Protein AF-A0A067PJT1-F1 (afdb_monomer)

Structure (mmCIF, N/CA/C/O backbone):
data_AF-A0A067PJT1-F1
#
_entry.id   AF-A0A067PJT1-F1
#
loop_
_atom_site.group_PDB
_atom_site.id
_atom_site.type_symbol
_atom_site.label_atom_id
_atom_site.label_alt_id
_atom_site.label_comp_id
_atom_site.label_asym_id
_atom_site.label_entity_id
_atom_site.label_seq_id
_atom_site.pdbx_PDB_ins_code
_atom_site.Cartn_x
_atom_site.Cartn_y
_atom_site.Cartn_z
_atom_site.occupancy
_atom_site.B_iso_or_equiv
_atom_site.auth_seq_id
_atom_site.auth_comp_id
_atom_site.auth_asym_id
_atom_site.auth_atom_id
_atom_site.pdbx_PDB_model_num
ATOM 1 N N . GLU A 1 1 ? 1.643 7.719 -17.030 1.00 54.50 1 GLU A N 1
ATOM 2 C CA . GLU A 1 1 ? 2.202 8.997 -16.554 1.00 54.50 1 GLU A CA 1
ATOM 3 C C . GLU A 1 1 ? 3.636 8.855 -16.030 1.00 54.50 1 GLU A C 1
ATOM 5 O O . GLU A 1 1 ? 4.535 9.007 -16.839 1.00 54.50 1 GLU A O 1
ATOM 10 N N . PHE A 1 2 ? 3.893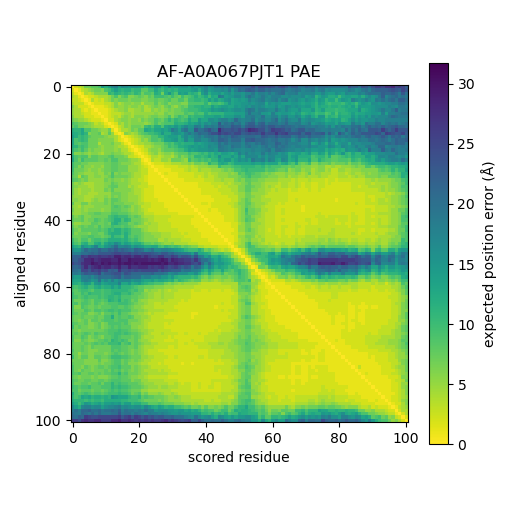 8.516 -14.756 1.00 56.59 2 PHE A N 1
ATOM 11 C CA . PHE A 1 2 ? 5.240 8.677 -14.161 1.00 56.59 2 PHE A CA 1
ATOM 12 C C . PHE A 1 2 ? 6.353 7.801 -14.771 1.00 56.59 2 PHE A C 1
ATOM 14 O O . PHE A 1 2 ? 7.427 8.305 -15.081 1.00 56.59 2 PHE A O 1
ATOM 21 N N . LEU A 1 3 ? 6.106 6.506 -14.982 1.00 64.56 3 LEU A N 1
ATOM 22 C CA . LEU A 1 3 ? 7.145 5.587 -15.466 1.00 64.56 3 LEU A CA 1
ATOM 23 C C . LEU A 1 3 ? 7.374 5.672 -16.986 1.00 64.56 3 LEU A C 1
ATOM 25 O O . LEU A 1 3 ? 8.501 5.535 -17.445 1.00 64.56 3 LEU A O 1
ATOM 29 N N . TRP A 1 4 ? 6.348 6.058 -17.751 1.00 67.31 4 TRP A N 1
ATOM 30 C CA . TRP A 1 4 ? 6.455 6.259 -19.203 1.00 67.31 4 TRP A CA 1
ATOM 31 C C . TRP A 1 4 ? 7.449 7.371 -19.572 1.00 67.31 4 TRP A C 1
ATOM 33 O O . TRP A 1 4 ? 8.124 7.305 -20.595 1.00 67.31 4 TRP A O 1
ATOM 43 N N . GLY A 1 5 ? 7.579 8.389 -18.712 1.00 71.69 5 GLY A N 1
ATOM 44 C CA . GLY A 1 5 ? 8.587 9.435 -18.875 1.00 71.69 5 GLY A CA 1
ATOM 45 C C . GLY A 1 5 ? 10.022 8.923 -18.709 1.00 71.69 5 GLY A C 1
ATOM 46 O O . GLY A 1 5 ? 10.922 9.437 -19.368 1.00 71.69 5 GLY A O 1
ATOM 47 N N . ILE A 1 6 ? 10.234 7.900 -17.873 1.00 74.19 6 ILE A N 1
ATOM 48 C CA . ILE A 1 6 ? 11.544 7.263 -17.683 1.00 74.19 6 ILE A CA 1
ATOM 49 C C . ILE A 1 6 ? 11.886 6.416 -18.908 1.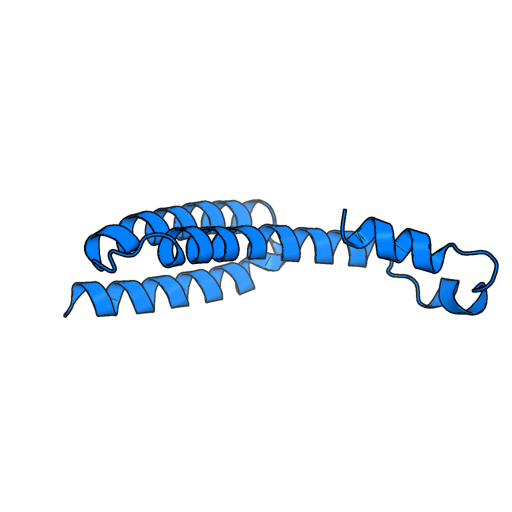00 74.19 6 ILE A C 1
ATOM 51 O O . ILE A 1 6 ? 12.991 6.542 -19.429 1.00 74.19 6 ILE A O 1
ATOM 55 N N . ASP A 1 7 ? 10.930 5.647 -19.428 1.00 74.25 7 ASP A N 1
ATOM 56 C CA . ASP A 1 7 ? 11.129 4.850 -20.645 1.00 74.25 7 ASP A CA 1
ATOM 57 C C . ASP A 1 7 ? 11.430 5.742 -21.856 1.00 74.25 7 ASP A C 1
ATOM 59 O O . ASP A 1 7 ? 12.365 5.485 -22.614 1.00 74.25 7 ASP A O 1
ATOM 63 N N . LEU A 1 8 ? 10.698 6.853 -21.996 1.00 77.00 8 LEU A N 1
ATOM 64 C CA . LEU A 1 8 ? 10.932 7.848 -23.044 1.00 77.00 8 LEU A CA 1
ATOM 65 C C . LEU A 1 8 ? 12.310 8.514 -22.914 1.00 77.00 8 LEU A C 1
ATOM 67 O O . LEU A 1 8 ? 12.974 8.775 -23.917 1.00 77.00 8 LEU A O 1
ATOM 71 N N . PHE A 1 9 ? 12.747 8.791 -21.683 1.00 78.56 9 PHE A N 1
ATOM 72 C CA . PHE A 1 9 ? 14.076 9.337 -21.409 1.00 78.56 9 PHE A CA 1
ATOM 73 C C . PHE A 1 9 ? 15.189 8.351 -21.797 1.00 78.56 9 PHE A C 1
ATOM 75 O O . PHE A 1 9 ? 16.199 8.757 -22.378 1.00 78.56 9 PHE A O 1
ATOM 82 N N . CYS A 1 10 ? 14.973 7.072 -21.498 1.00 73.19 10 CYS A N 1
ATOM 83 C CA . CYS A 1 10 ? 15.857 5.948 -21.785 1.00 73.19 10 CYS A CA 1
ATOM 84 C C . CYS A 1 10 ? 15.984 5.649 -23.287 1.00 73.19 10 CYS A C 1
ATOM 86 O O . CYS A 1 10 ? 17.080 5.419 -23.787 1.00 73.19 10 CYS A O 1
ATOM 88 N N . ALA A 1 11 ? 14.873 5.706 -24.025 1.00 74.81 11 ALA A N 1
ATOM 89 C CA . ALA A 1 11 ? 14.805 5.389 -25.452 1.00 74.81 11 ALA A CA 1
ATOM 90 C C . ALA A 1 11 ? 15.363 6.493 -26.375 1.00 74.81 11 ALA A C 1
ATOM 92 O O . ALA A 1 11 ? 15.272 6.392 -27.600 1.00 74.81 11 ALA A O 1
ATOM 93 N N . HIS A 1 12 ? 15.907 7.579 -25.816 1.00 78.56 12 HIS A N 1
ATOM 94 C CA . HIS A 1 12 ? 16.401 8.697 -26.608 1.00 78.56 12 HIS A CA 1
ATOM 95 C C . HIS A 1 12 ? 17.695 8.311 -27.362 1.00 78.56 12 HIS A C 1
ATOM 97 O O . HIS A 1 12 ? 18.663 7.892 -26.729 1.00 78.56 12 HIS A O 1
ATOM 103 N N . PRO A 1 13 ? 17.789 8.540 -28.688 1.00 71.50 13 PRO A N 1
ATOM 104 C CA . PRO A 1 13 ? 18.862 8.008 -29.548 1.00 71.50 13 PRO A CA 1
ATOM 105 C C . PRO A 1 13 ? 20.272 8.537 -29.238 1.00 71.50 13 PRO A C 1
ATOM 107 O O . PRO A 1 13 ? 21.259 8.014 -29.733 1.00 71.50 13 PRO A O 1
ATOM 110 N N . TRP A 1 14 ? 20.381 9.575 -28.408 1.00 74.94 14 TRP A N 1
ATOM 111 C CA . TRP A 1 14 ? 21.654 10.121 -27.918 1.00 74.94 14 TRP A CA 1
ATOM 112 C C . TRP A 1 14 ? 22.182 9.416 -26.653 1.00 74.94 14 TRP A C 1
ATOM 114 O O . TRP A 1 14 ? 23.165 9.871 -26.079 1.00 74.94 14 TRP A O 1
ATOM 124 N N . ARG A 1 15 ? 21.497 8.368 -26.175 1.00 71.38 15 ARG A N 1
ATOM 125 C CA . ARG A 1 15 ? 21.779 7.680 -24.905 1.00 71.38 15 ARG A CA 1
ATOM 126 C C . ARG A 1 15 ? 21.776 6.152 -25.053 1.00 71.38 15 ARG A C 1
ATOM 128 O O . ARG A 1 15 ? 21.229 5.458 -24.202 1.00 71.38 15 ARG A O 1
ATOM 135 N N . GLU A 1 16 ? 22.385 5.622 -26.116 1.00 65.56 16 GLU A N 1
ATOM 136 C CA . GLU A 1 16 ? 22.545 4.163 -26.298 1.00 65.56 16 GLU A CA 1
ATOM 137 C C . GLU A 1 16 ? 23.209 3.489 -25.083 1.00 65.56 16 GLU A C 1
ATOM 139 O O . GLU A 1 16 ? 22.825 2.393 -24.691 1.00 65.56 16 GLU A O 1
ATOM 144 N N . GLU A 1 17 ? 24.131 4.189 -24.422 1.00 71.88 17 GLU A N 1
ATOM 145 C CA . GLU A 1 17 ? 24.815 3.761 -23.194 1.00 71.88 17 GLU A CA 1
ATOM 146 C C . GLU A 1 17 ? 23.902 3.560 -21.973 1.00 71.88 17 GLU A C 1
ATOM 148 O O . GLU A 1 17 ? 24.288 2.883 -21.023 1.00 71.88 17 GLU A O 1
ATOM 153 N N . LEU A 1 18 ? 22.692 4.130 -21.970 1.00 70.62 18 LEU A N 1
ATOM 154 C CA . LEU A 1 18 ? 21.750 3.994 -20.855 1.00 70.62 18 LEU A CA 1
ATOM 155 C C . LEU A 1 18 ? 20.757 2.852 -21.044 1.00 70.62 18 LEU A C 1
ATOM 157 O O . LEU A 1 18 ? 20.072 2.507 -20.086 1.00 70.62 18 LEU A O 1
ATOM 161 N N . VAL A 1 19 ? 20.692 2.248 -22.234 1.00 70.19 19 VAL A N 1
ATOM 162 C CA . VAL A 1 19 ? 19.736 1.174 -22.546 1.00 70.19 19 VAL A CA 1
ATOM 163 C C . VAL A 1 19 ? 19.918 -0.021 -21.607 1.00 70.19 19 VAL A C 1
ATOM 165 O O . VAL A 1 19 ? 18.937 -0.581 -21.125 1.00 70.19 19 VAL A O 1
ATOM 168 N N . GLU A 1 20 ? 21.163 -0.360 -21.260 1.00 72.19 20 GLU A N 1
ATOM 169 C CA . GLU A 1 20 ? 21.482 -1.430 -20.300 1.00 72.19 20 GLU A CA 1
ATOM 170 C C . GLU A 1 20 ? 21.118 -1.079 -18.846 1.00 72.19 20 GLU A C 1
ATOM 172 O O . GLU A 1 20 ? 21.018 -1.958 -17.991 1.00 72.19 20 GLU A O 1
ATOM 177 N N . HIS A 1 21 ? 20.897 0.205 -18.559 1.00 74.81 21 HIS A N 1
ATOM 178 C CA . HIS A 1 21 ? 20.484 0.717 -17.253 1.00 74.81 21 HIS A CA 1
ATOM 179 C C . HIS A 1 21 ? 18.982 0.998 -17.169 1.00 74.81 21 HIS A C 1
ATOM 181 O O . HIS A 1 21 ? 18.500 1.443 -16.122 1.00 74.81 21 HIS A O 1
ATOM 187 N N . CYS A 1 22 ? 18.236 0.753 -18.248 1.00 76.06 22 CYS A N 1
ATOM 188 C CA . CYS A 1 22 ? 16.802 0.961 -18.244 1.00 76.06 22 CYS A CA 1
ATOM 189 C C . CYS A 1 22 ? 16.103 -0.069 -17.363 1.00 76.06 22 CYS A C 1
ATOM 191 O O . CYS A 1 22 ? 16.522 -1.217 -17.195 1.00 76.06 22 CYS A O 1
ATOM 193 N N . ILE A 1 23 ? 15.024 0.396 -16.748 1.00 79.12 23 ILE A N 1
ATOM 194 C CA . ILE A 1 23 ? 14.233 -0.389 -15.817 1.00 79.12 23 ILE A CA 1
ATOM 195 C C . ILE A 1 23 ? 13.589 -1.533 -16.602 1.00 79.12 23 ILE A C 1
ATOM 197 O O . ILE A 1 23 ? 12.925 -1.301 -17.606 1.00 79.12 23 ILE A O 1
ATOM 201 N N . SER A 1 24 ? 13.790 -2.772 -16.149 1.00 84.44 24 SER A N 1
ATOM 202 C CA . SER A 1 24 ? 13.144 -3.923 -16.785 1.00 84.44 24 SER A CA 1
ATOM 203 C C . SER A 1 24 ? 11.622 -3.844 -16.650 1.00 84.44 24 SER A C 1
ATOM 205 O O . SER A 1 24 ? 11.118 -3.328 -15.649 1.00 84.44 24 SER A O 1
ATOM 207 N N . ASP A 1 25 ? 10.887 -4.461 -17.575 1.00 82.62 25 ASP A N 1
ATOM 208 C CA . ASP A 1 25 ? 9.420 -4.554 -17.499 1.00 82.62 25 ASP A CA 1
ATOM 209 C C . ASP A 1 25 ? 8.938 -5.147 -16.164 1.00 82.62 25 ASP A C 1
ATOM 211 O O . ASP A 1 25 ? 7.924 -4.733 -15.604 1.00 82.62 25 ASP A O 1
ATOM 215 N N . THR A 1 26 ? 9.703 -6.091 -15.605 1.00 85.69 26 THR A N 1
ATOM 216 C CA . THR A 1 26 ? 9.406 -6.685 -14.292 1.00 85.69 26 THR A CA 1
ATOM 217 C C . THR A 1 26 ? 9.542 -5.652 -13.177 1.00 85.69 26 THR A C 1
ATOM 219 O O . THR A 1 26 ? 8.659 -5.521 -12.332 1.00 85.69 26 THR A O 1
ATOM 222 N N . THR A 1 27 ? 10.630 -4.880 -13.177 1.00 86.06 27 THR A N 1
ATOM 223 C CA . THR A 1 27 ? 10.841 -3.807 -12.198 1.00 86.06 27 THR A CA 1
ATOM 224 C C . THR A 1 27 ? 9.800 -2.699 -12.362 1.00 86.06 27 THR A C 1
ATOM 226 O O . THR A 1 27 ? 9.326 -2.160 -11.365 1.00 86.06 27 THR A O 1
ATOM 229 N N . HIS A 1 28 ? 9.391 -2.399 -13.595 1.00 86.56 28 HIS A N 1
ATOM 230 C CA . HIS A 1 28 ? 8.313 -1.463 -13.877 1.00 86.56 28 HIS A CA 1
ATOM 231 C C . HIS A 1 28 ? 6.991 -1.934 -13.255 1.00 86.56 28 HIS A C 1
ATOM 233 O O . HIS A 1 28 ? 6.354 -1.160 -12.542 1.00 86.56 28 HIS A O 1
ATOM 239 N N . GLY A 1 29 ? 6.621 -3.206 -13.438 1.00 88.56 29 GLY A N 1
ATOM 240 C CA . GLY A 1 29 ? 5.441 -3.803 -12.801 1.00 88.56 29 GLY A CA 1
ATOM 241 C C . GLY A 1 29 ? 5.475 -3.684 -11.275 1.00 88.56 29 GLY A C 1
ATOM 242 O O . GLY A 1 29 ? 4.549 -3.142 -10.676 1.00 88.56 29 GLY A O 1
ATOM 243 N N . VAL A 1 30 ? 6.597 -4.052 -10.649 1.00 91.00 30 VAL A N 1
ATOM 244 C CA . VAL A 1 30 ? 6.767 -3.930 -9.189 1.00 91.00 30 VAL A CA 1
ATOM 245 C C . V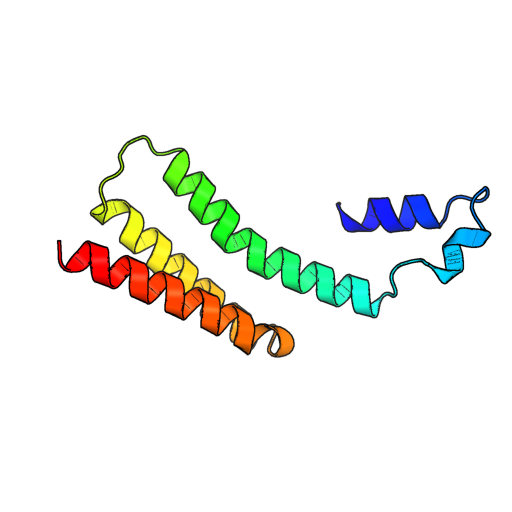AL A 1 30 ? 6.627 -2.477 -8.717 1.00 91.00 30 VAL A C 1
ATOM 247 O O . VAL A 1 30 ? 5.978 -2.208 -7.707 1.00 91.00 30 VAL A O 1
ATOM 250 N N . LEU A 1 31 ? 7.207 -1.513 -9.438 1.00 91.00 31 LEU A N 1
ATOM 251 C CA . LEU A 1 31 ? 7.084 -0.093 -9.095 1.00 91.00 31 LEU A CA 1
ATOM 252 C C . LEU A 1 31 ? 5.649 0.419 -9.257 1.00 91.00 31 LEU A C 1
ATOM 254 O O . LEU A 1 31 ? 5.207 1.243 -8.454 1.00 91.00 31 LEU A O 1
ATOM 258 N N . GLN A 1 32 ? 4.912 -0.066 -10.257 1.00 90.44 32 GLN A N 1
ATOM 259 C CA . GLN A 1 32 ? 3.493 0.248 -10.415 1.00 90.44 32 GLN A CA 1
ATOM 260 C C . GLN A 1 32 ? 2.674 -0.282 -9.242 1.00 90.44 32 GLN A C 1
ATOM 262 O O . GLN A 1 32 ? 1.863 0.468 -8.698 1.00 90.44 32 GLN A O 1
ATOM 267 N N . ASP A 1 33 ? 2.917 -1.519 -8.821 1.00 92.00 33 ASP A N 1
ATOM 268 C CA . ASP A 1 33 ? 2.232 -2.141 -7.690 1.00 92.00 33 ASP A CA 1
ATOM 269 C C . ASP A 1 33 ? 2.504 -1.381 -6.386 1.00 92.00 33 ASP A C 1
ATOM 271 O O . ASP A 1 33 ? 1.574 -1.004 -5.668 1.00 92.00 33 ASP A O 1
ATOM 275 N N . ILE A 1 34 ? 3.773 -1.046 -6.121 1.00 93.12 34 ILE A N 1
ATOM 276 C CA . ILE A 1 34 ? 4.167 -0.216 -4.973 1.00 93.12 34 ILE A CA 1
ATOM 277 C C . ILE A 1 34 ? 3.466 1.146 -5.033 1.00 93.12 34 ILE A C 1
ATOM 279 O O . ILE A 1 34 ? 2.904 1.605 -4.037 1.00 93.12 34 ILE A O 1
ATOM 283 N N . HIS A 1 35 ? 3.464 1.795 -6.198 1.00 92.75 35 HIS A N 1
ATOM 284 C CA . HIS A 1 35 ? 2.827 3.096 -6.366 1.00 92.75 35 HIS A CA 1
ATOM 285 C C . HIS A 1 35 ? 1.312 3.030 -6.125 1.00 92.75 35 HIS A C 1
ATOM 287 O O . HIS A 1 35 ? 0.764 3.904 -5.454 1.00 92.75 35 HIS A O 1
ATOM 293 N N . GLN A 1 36 ? 0.622 1.995 -6.613 1.00 90.62 36 GLN A N 1
ATOM 294 C CA . GLN A 1 36 ? -0.806 1.796 -6.348 1.00 90.62 36 GLN A CA 1
ATOM 295 C C . GLN A 1 36 ? -1.083 1.640 -4.852 1.00 90.62 36 GLN A C 1
ATOM 297 O O . GLN A 1 36 ? -1.971 2.310 -4.322 1.00 90.62 36 GLN A O 1
ATOM 302 N N . VAL A 1 37 ? -0.289 0.818 -4.160 1.00 93.50 37 VAL A N 1
ATOM 303 C CA . VAL A 1 37 ? -0.412 0.604 -2.712 1.00 93.50 37 VAL A CA 1
ATOM 304 C C . VAL A 1 37 ? -0.216 1.903 -1.929 1.00 93.50 37 VAL A C 1
ATOM 306 O O . VAL A 1 37 ? -0.995 2.181 -1.013 1.00 93.50 37 VAL A O 1
ATOM 309 N N . LEU A 1 38 ? 0.790 2.705 -2.295 1.00 93.69 38 LEU A N 1
ATOM 310 C CA . LEU A 1 38 ? 1.133 3.964 -1.622 1.00 93.69 38 LEU A CA 1
ATOM 311 C C . LEU A 1 38 ? 0.215 5.134 -1.991 1.00 93.69 38 LEU A C 1
ATOM 313 O O . LEU A 1 38 ? 0.099 6.087 -1.221 1.00 93.69 38 LEU A O 1
ATOM 317 N N . LYS A 1 39 ? -0.485 5.075 -3.124 1.00 92.94 39 LYS A N 1
ATOM 318 C CA . LYS A 1 39 ? -1.427 6.127 -3.517 1.00 92.94 39 LYS A CA 1
ATOM 319 C C . LYS A 1 39 ? -2.610 6.233 -2.553 1.00 92.94 39 LYS A C 1
ATOM 321 O O . LYS A 1 39 ? -3.041 7.335 -2.235 1.00 92.94 39 LYS A O 1
ATOM 326 N N . VAL A 1 40 ? -3.108 5.101 -2.057 1.00 89.94 40 VAL A N 1
ATOM 327 C CA . VAL A 1 40 ? -4.262 5.055 -1.143 1.00 89.94 40 VAL A CA 1
ATOM 328 C C . VAL A 1 40 ? -4.014 5.812 0.174 1.00 89.94 40 VAL A C 1
ATOM 330 O O . VAL A 1 40 ? -4.793 6.718 0.469 1.00 89.94 40 VAL A O 1
ATOM 333 N N . PRO A 1 41 ? -2.953 5.533 0.965 1.00 89.88 41 PRO A N 1
ATOM 334 C CA . PRO A 1 41 ? -2.687 6.289 2.190 1.00 89.88 41 PRO A CA 1
ATOM 335 C C . PRO A 1 41 ? -2.367 7.758 1.899 1.00 89.88 41 PRO A C 1
ATOM 337 O O . PRO A 1 41 ? -2.716 8.614 2.705 1.00 89.88 41 PRO A O 1
ATOM 340 N N . HIS A 1 42 ? -1.744 8.063 0.756 1.00 89.38 42 HIS A N 1
ATOM 341 C CA . HIS A 1 42 ? -1.441 9.435 0.367 1.00 89.38 42 HIS A CA 1
ATOM 342 C C . HIS A 1 42 ? -2.722 10.252 0.168 1.00 89.38 42 HIS A C 1
ATOM 344 O O . HIS A 1 42 ? -2.886 11.290 0.802 1.00 89.38 42 HIS A O 1
ATOM 350 N N . THR A 1 43 ? -3.682 9.743 -0.609 1.00 87.94 43 THR A N 1
ATOM 351 C CA . THR A 1 43 ? -4.984 10.401 -0.794 1.00 87.94 43 THR A CA 1
ATOM 352 C C . THR A 1 43 ? -5.760 10.518 0.521 1.00 87.94 43 THR A C 1
ATOM 354 O O . THR A 1 43 ? -6.377 11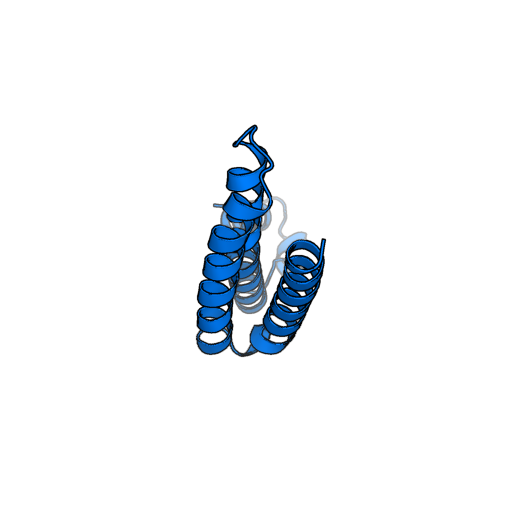.549 0.784 1.00 87.94 43 THR A O 1
ATOM 357 N N . THR A 1 44 ? -5.697 9.500 1.387 1.00 87.25 44 THR A N 1
ATOM 358 C CA . THR A 1 44 ? -6.266 9.573 2.743 1.00 87.25 44 THR A CA 1
ATOM 359 C C . THR A 1 44 ? -5.640 10.706 3.558 1.00 87.25 44 THR A C 1
ATOM 361 O O . THR A 1 44 ? -6.357 11.475 4.195 1.00 87.25 44 THR A O 1
ATOM 364 N N . GLN A 1 45 ? -4.314 10.850 3.521 1.00 85.12 45 GLN A N 1
ATOM 365 C CA . GLN A 1 45 ? -3.612 11.918 4.224 1.00 85.12 45 GLN A CA 1
ATOM 366 C C . GLN A 1 45 ? -3.992 13.301 3.681 1.00 85.12 45 GLN A C 1
ATOM 368 O O . GLN A 1 45 ? -4.211 14.216 4.473 1.00 85.12 45 GLN A O 1
ATOM 373 N N . GLU A 1 46 ? -4.098 13.465 2.362 1.00 86.50 46 GLU A N 1
ATOM 374 C CA . GLU A 1 46 ? -4.526 14.725 1.741 1.00 86.50 46 GLU A CA 1
ATOM 375 C C . GLU A 1 46 ? -5.950 15.108 2.157 1.00 86.50 46 GLU A C 1
ATOM 377 O O . GLU A 1 46 ? -6.189 16.246 2.562 1.00 86.50 46 GLU A O 1
ATOM 382 N N . LEU A 1 47 ? -6.879 14.145 2.141 1.00 84.69 47 LEU A N 1
ATOM 383 C CA . LEU A 1 47 ? -8.265 14.349 2.566 1.00 84.69 47 LEU A CA 1
ATOM 384 C C . LEU A 1 47 ? -8.352 14.833 4.020 1.00 84.69 47 LEU A C 1
ATOM 386 O O . LEU A 1 47 ? -9.102 15.758 4.332 1.00 84.69 47 LEU A O 1
ATOM 390 N N . LEU A 1 48 ? -7.573 14.215 4.910 1.00 81.88 48 LEU A N 1
ATOM 391 C CA . LEU A 1 48 ? -7.548 14.568 6.329 1.00 81.88 48 LEU A CA 1
ATOM 392 C C . LEU A 1 48 ? -6.834 15.897 6.589 1.00 81.88 48 LEU A C 1
ATOM 394 O O . LEU A 1 48 ? -7.226 16.629 7.491 1.00 81.88 48 LEU A O 1
ATOM 398 N N . SER A 1 49 ? -5.818 16.225 5.792 1.00 79.44 49 SER A N 1
ATOM 399 C CA . SER A 1 49 ? -5.050 17.468 5.932 1.00 79.44 49 SER A CA 1
ATOM 400 C C . SER A 1 49 ? -5.803 18.684 5.381 1.00 79.44 49 SER A C 1
ATOM 402 O O . SER A 1 49 ? -5.638 19.789 5.891 1.00 79.44 49 SER A O 1
ATOM 404 N N . GLY A 1 50 ? -6.638 18.495 4.352 1.00 71.06 50 GLY A N 1
ATOM 405 C CA . GLY A 1 50 ? -7.473 19.550 3.767 1.00 71.06 50 GLY A CA 1
ATOM 406 C C . GLY A 1 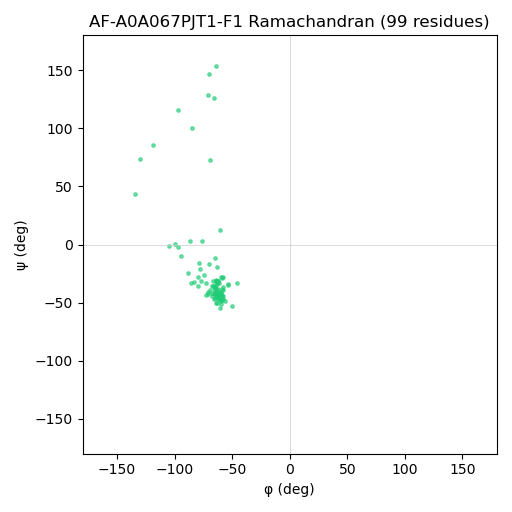50 ? -8.687 19.930 4.622 1.00 71.06 50 GLY A C 1
ATOM 407 O O . GLY A 1 50 ? -9.160 21.066 4.563 1.00 71.06 50 GLY A O 1
ATOM 408 N N . ASN A 1 51 ? -9.176 19.009 5.456 1.00 60.44 51 ASN A N 1
ATOM 409 C CA . ASN A 1 51 ? -10.268 19.276 6.383 1.00 60.44 51 ASN A CA 1
ATOM 410 C C . ASN A 1 51 ? -9.716 19.900 7.671 1.00 60.44 51 ASN A C 1
ATOM 412 O O . ASN A 1 51 ? -9.255 19.211 8.573 1.00 60.44 51 ASN A O 1
ATOM 416 N N . HIS A 1 52 ? -9.829 21.223 7.788 1.00 53.50 52 HIS A N 1
ATOM 417 C CA . HIS A 1 52 ? -9.374 22.058 8.913 1.00 53.50 52 HIS A CA 1
ATOM 418 C C . HIS A 1 52 ? -10.018 21.743 10.293 1.00 53.50 52 HIS A C 1
ATOM 420 O O . HIS A 1 52 ? -9.894 22.530 11.233 1.00 53.50 52 HIS A O 1
ATOM 426 N N . SER A 1 53 ? -10.727 20.617 10.428 1.00 50.50 53 SER A N 1
ATOM 427 C CA . SER A 1 53 ? -11.366 20.139 11.652 1.00 50.50 53 SER A CA 1
ATOM 428 C C . SER A 1 53 ? -10.772 18.784 12.035 1.00 50.50 53 SER A C 1
ATOM 430 O O . SER A 1 53 ? -11.279 17.719 11.696 1.00 50.50 53 SER A O 1
ATOM 432 N N . SER A 1 54 ? -9.655 18.835 12.756 1.00 47.72 54 SER A N 1
ATOM 433 C CA . SER A 1 54 ? -9.039 17.695 13.427 1.00 47.72 54 SER A CA 1
ATOM 434 C C . SER A 1 54 ? -9.917 17.247 14.597 1.00 47.72 54 SER A C 1
ATOM 436 O O . SER A 1 54 ? -9.600 17.489 15.760 1.00 47.72 54 SER A O 1
ATOM 438 N N . THR A 1 55 ? -11.053 16.624 14.314 1.00 59.16 55 THR A N 1
ATOM 439 C CA . THR A 1 55 ? -11.722 15.826 15.338 1.00 59.16 55 THR A CA 1
ATOM 440 C C . THR A 1 55 ? -11.286 14.396 15.086 1.00 59.16 55 THR A C 1
ATOM 442 O O . THR A 1 55 ? -11.595 13.853 14.028 1.00 59.16 55 THR A O 1
ATOM 445 N N . ALA A 1 56 ? -10.559 13.779 16.021 1.00 62.22 56 ALA A N 1
ATOM 446 C CA . ALA A 1 56 ? -10.144 12.374 15.931 1.00 62.22 56 ALA A CA 1
ATOM 447 C C . ALA A 1 56 ? -11.311 11.454 15.499 1.00 62.22 56 ALA A C 1
ATOM 449 O O . ALA A 1 56 ? -11.137 10.535 14.702 1.00 62.22 56 ALA A O 1
ATOM 450 N N . SER A 1 57 ? -12.540 11.795 15.902 1.00 64.12 57 SER A N 1
ATOM 451 C CA . SER A 1 57 ? -13.786 11.135 15.496 1.00 64.12 57 SER A CA 1
ATOM 452 C C . SER A 1 57 ? -14.073 11.130 13.984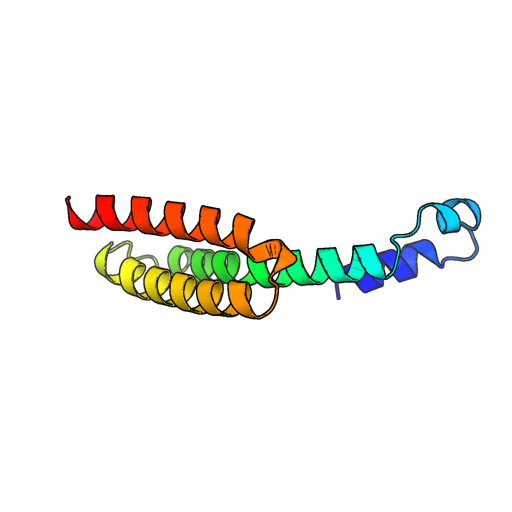 1.00 64.12 57 SER A C 1
ATOM 454 O O . SER A 1 57 ? -14.728 10.209 13.509 1.00 64.12 57 SER A O 1
ATOM 456 N N . GLN A 1 58 ? -13.605 12.122 13.219 1.00 70.44 58 GLN A N 1
ATOM 457 C CA . GLN A 1 58 ? -13.761 12.188 11.757 1.00 70.44 58 GLN A CA 1
ATOM 458 C C . GLN A 1 58 ? -12.630 11.474 11.005 1.00 70.44 58 GLN A C 1
ATOM 460 O O . GLN A 1 58 ? -12.845 11.019 9.885 1.00 70.44 58 GLN A O 1
ATOM 465 N N . ALA A 1 59 ? -11.449 11.334 11.615 1.00 77.31 59 ALA A N 1
ATOM 466 C CA . ALA A 1 59 ? -10.310 10.655 10.999 1.00 77.31 59 ALA A CA 1
ATOM 467 C C . ALA A 1 59 ? -10.419 9.123 11.080 1.00 77.31 59 ALA A C 1
ATOM 469 O O . ALA A 1 59 ? -10.060 8.423 10.133 1.00 77.31 59 ALA A O 1
ATOM 470 N N . LEU A 1 60 ? -10.976 8.601 12.180 1.00 82.81 60 LEU A N 1
ATOM 471 C CA . LEU A 1 60 ? -11.196 7.166 12.392 1.00 82.81 60 LEU A CA 1
ATOM 472 C C . LEU A 1 60 ? -11.905 6.451 11.223 1.00 82.81 60 LEU A C 1
ATOM 474 O O . LEU A 1 60 ? -11.342 5.472 10.737 1.00 82.81 60 LEU A O 1
ATOM 478 N N . PRO A 1 61 ? -13.070 6.908 10.718 1.00 86.50 61 PRO A N 1
ATOM 479 C CA . PRO A 1 61 ? -13.746 6.221 9.615 1.00 86.50 61 PRO A CA 1
ATOM 480 C C . PRO A 1 61 ? -12.931 6.228 8.313 1.00 86.50 61 PRO A C 1
ATOM 482 O O . PRO A 1 61 ? -13.002 5.276 7.536 1.00 86.50 61 PRO A O 1
ATOM 485 N N . VAL A 1 62 ? -12.119 7.262 8.073 1.00 87.94 62 VAL A N 1
ATOM 486 C CA . VAL A 1 62 ? -11.250 7.329 6.887 1.00 87.94 62 VAL A CA 1
ATOM 487 C C . VAL A 1 62 ? -10.108 6.314 7.001 1.00 87.94 62 VAL A C 1
ATOM 489 O O . VAL A 1 62 ? -9.801 5.611 6.036 1.00 87.94 62 VAL A O 1
ATOM 492 N N . TYR A 1 63 ? -9.511 6.170 8.188 1.00 89.25 63 TYR A N 1
ATOM 493 C CA . TYR A 1 63 ? -8.492 5.145 8.431 1.00 89.25 63 TYR A CA 1
ATOM 494 C C . TYR A 1 63 ? -9.061 3.718 8.384 1.00 89.25 63 TYR A C 1
ATOM 496 O O . TYR A 1 63 ? -8.406 2.827 7.846 1.00 89.25 63 TYR A O 1
ATOM 504 N N . GLU A 1 64 ? -10.292 3.491 8.851 1.00 90.62 64 GLU A N 1
ATOM 505 C CA . GLU A 1 64 ? -10.977 2.196 8.699 1.00 90.62 64 GLU A CA 1
ATOM 506 C C . GLU A 1 64 ? -11.153 1.825 7.217 1.00 90.62 64 GLU A C 1
ATOM 508 O O . GLU A 1 64 ? -10.848 0.700 6.814 1.00 90.62 64 GLU A O 1
ATOM 513 N N . GLN A 1 65 ? -11.570 2.778 6.376 1.00 91.69 65 GLN A N 1
ATOM 514 C CA . GLN A 1 65 ? -11.691 2.565 4.929 1.00 91.69 65 GLN A CA 1
ATOM 515 C C . GLN A 1 65 ? -10.338 2.306 4.249 1.00 91.69 65 GLN A C 1
ATOM 517 O O . GLN A 1 65 ? -10.243 1.446 3.364 1.00 91.69 65 GLN A O 1
ATOM 522 N N . LEU A 1 66 ? -9.279 2.997 4.683 1.00 93.25 66 LEU A N 1
ATOM 523 C CA . LEU A 1 66 ? -7.912 2.740 4.225 1.00 93.25 66 LEU A CA 1
ATOM 524 C C . LEU A 1 66 ? -7.493 1.296 4.535 1.00 93.25 66 LEU A C 1
ATOM 526 O O . LEU A 1 66 ? -7.021 0.593 3.641 1.00 93.25 66 LEU A O 1
ATOM 530 N N . ILE A 1 67 ? -7.726 0.826 5.765 1.00 95.00 67 ILE A N 1
ATOM 531 C CA . ILE A 1 67 ? -7.407 -0.549 6.173 1.00 95.00 67 ILE A CA 1
ATOM 532 C C . ILE A 1 67 ? -8.167 -1.561 5.309 1.00 95.00 67 ILE A C 1
ATOM 534 O O . ILE A 1 67 ? -7.560 -2.515 4.822 1.00 95.00 67 ILE A O 1
ATOM 538 N N . VAL A 1 68 ? -9.466 -1.357 5.060 1.00 95.56 68 VAL A N 1
ATOM 539 C CA . VAL A 1 68 ? -10.263 -2.249 4.196 1.00 95.56 68 VAL A CA 1
ATOM 540 C C . VAL A 1 68 ? -9.675 -2.332 2.785 1.00 95.56 68 VAL A C 1
ATOM 542 O O . VAL A 1 68 ? -9.507 -3.432 2.254 1.00 95.56 68 VAL A O 1
ATOM 545 N N . THR A 1 69 ? -9.310 -1.191 2.200 1.00 95.00 69 THR A N 1
ATOM 546 C CA . THR A 1 69 ? -8.709 -1.125 0.858 1.00 95.00 69 THR A CA 1
ATOM 547 C C . THR A 1 69 ? -7.366 -1.855 0.822 1.00 95.00 69 THR A C 1
ATOM 549 O O . THR A 1 69 ? -7.108 -2.679 -0.053 1.00 95.00 69 THR A O 1
ATOM 552 N N . TRP A 1 70 ? -6.526 -1.646 1.832 1.00 96.00 70 TRP A N 1
ATOM 553 C CA . TRP A 1 70 ? -5.248 -2.337 1.959 1.00 96.00 70 TRP A CA 1
ATOM 554 C C . TRP A 1 70 ? -5.391 -3.846 2.176 1.00 96.00 70 TRP A C 1
ATOM 556 O O . TRP A 1 70 ? -4.643 -4.617 1.578 1.00 96.00 70 TRP A O 1
ATOM 566 N N . ARG A 1 71 ? -6.398 -4.315 2.924 1.00 96.44 71 ARG A N 1
ATOM 567 C CA . ARG A 1 71 ? -6.708 -5.754 3.024 1.00 96.44 71 ARG A CA 1
ATOM 568 C C . ARG A 1 71 ? -7.106 -6.364 1.678 1.00 96.44 71 ARG A C 1
ATOM 570 O O . ARG A 1 71 ? -6.831 -7.541 1.448 1.00 96.44 71 ARG A O 1
ATOM 577 N N . GLN A 1 72 ? -7.743 -5.602 0.788 1.00 95.75 72 GLN A N 1
ATOM 578 C CA . GLN A 1 72 ? -8.012 -6.055 -0.580 1.00 95.75 7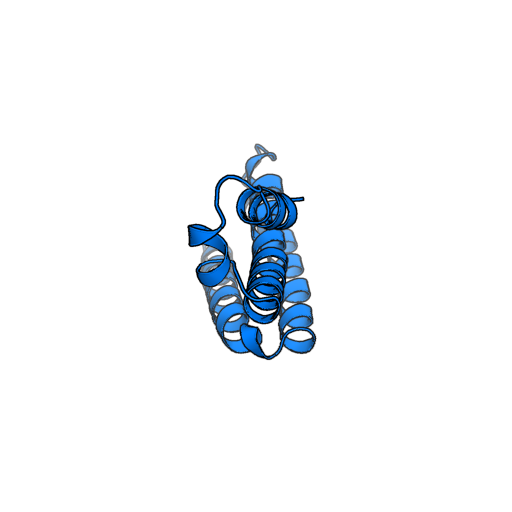2 GLN A CA 1
ATOM 579 C C . GLN A 1 72 ? -6.719 -6.119 -1.399 1.00 95.75 72 GLN A C 1
ATOM 581 O O . GLN A 1 72 ? -6.481 -7.117 -2.073 1.00 95.75 72 GLN A O 1
ATOM 586 N N . PHE A 1 73 ? -5.839 -5.124 -1.272 1.00 94.88 73 PHE A N 1
ATOM 587 C CA . PHE A 1 73 ? -4.541 -5.126 -1.953 1.00 94.88 73 PHE A CA 1
ATOM 588 C C . PHE A 1 73 ? -3.627 -6.267 -1.507 1.00 94.88 73 PHE A C 1
ATOM 590 O O . PHE A 1 73 ? -2.964 -6.850 -2.353 1.00 94.88 73 PHE A O 1
ATOM 597 N N . GLN A 1 74 ? -3.670 -6.693 -0.239 1.00 95.75 74 GLN A N 1
ATOM 598 C CA . GLN A 1 74 ? -2.958 -7.906 0.198 1.00 95.75 74 GLN A CA 1
ATOM 599 C C . GLN A 1 74 ? -3.379 -9.169 -0.571 1.00 95.75 74 GLN A C 1
ATOM 601 O O . GLN A 1 74 ? -2.594 -10.106 -0.673 1.00 95.75 74 GLN A O 1
ATOM 606 N N . LYS A 1 75 ? -4.619 -9.222 -1.076 1.00 94.75 75 LYS A N 1
ATOM 607 C CA . LYS A 1 75 ? -5.127 -10.351 -1.871 1.00 94.75 75 LYS A CA 1
ATOM 608 C C . LYS A 1 75 ? -4.783 -10.220 -3.352 1.00 94.75 75 LYS A C 1
ATOM 610 O O . LYS A 1 75 ? -4.621 -11.235 -4.015 1.00 94.75 75 LYS A O 1
ATOM 615 N N . LEU A 1 76 ? -4.734 -8.988 -3.858 1.00 94.00 76 LEU A N 1
ATOM 616 C CA . LEU A 1 76 ? -4.463 -8.696 -5.266 1.00 94.00 76 LEU A CA 1
ATOM 617 C C . LEU A 1 76 ? -2.963 -8.692 -5.585 1.00 94.00 76 LEU A C 1
ATOM 619 O O . LEU A 1 76 ? -2.594 -9.063 -6.691 1.00 94.00 76 LEU A O 1
ATOM 623 N N . ILE A 1 77 ? -2.130 -8.296 -4.620 1.00 93.75 77 ILE A N 1
ATOM 624 C CA . ILE A 1 77 ? -0.678 -8.143 -4.757 1.00 93.75 77 ILE A CA 1
ATOM 625 C C . ILE A 1 77 ? -0.004 -8.891 -3.591 1.00 93.75 77 ILE A C 1
ATOM 627 O O . ILE A 1 77 ? 0.431 -8.273 -2.606 1.00 93.75 77 ILE A O 1
ATOM 631 N N . PRO A 1 78 ? 0.010 -10.237 -3.623 1.00 93.94 78 PRO A N 1
ATOM 632 C CA . PRO A 1 78 ? 0.533 -11.056 -2.530 1.00 93.94 78 PRO A CA 1
ATOM 633 C C . PRO A 1 78 ? 2.013 -10.777 -2.222 1.00 93.94 78 PRO A C 1
ATOM 635 O O . PRO A 1 78 ? 2.428 -10.894 -1.069 1.00 93.94 78 PRO A O 1
ATOM 638 N N . GLU A 1 79 ? 2.793 -10.336 -3.209 1.00 94.00 79 GLU A N 1
ATOM 639 C CA . GLU A 1 79 ? 4.205 -9.955 -3.081 1.00 94.00 79 GLU A CA 1
ATOM 640 C C . GLU A 1 79 ? 4.391 -8.783 -2.109 1.00 94.00 79 GLU A C 1
ATOM 642 O O . GLU A 1 79 ? 5.381 -8.715 -1.379 1.00 94.00 79 GLU A O 1
ATOM 647 N N . LEU A 1 80 ? 3.411 -7.875 -2.054 1.00 94.94 80 LEU A N 1
ATOM 648 C CA . LEU A 1 80 ? 3.414 -6.723 -1.155 1.00 94.94 80 LEU A CA 1
ATOM 649 C C . LEU A 1 80 ? 2.616 -6.967 0.131 1.00 94.94 80 LEU A C 1
ATOM 651 O O . LEU A 1 80 ? 2.602 -6.107 1.015 1.00 94.94 80 LEU A O 1
ATOM 655 N N . ALA A 1 81 ? 1.985 -8.136 0.289 1.00 95.62 81 ALA A N 1
ATOM 656 C CA . ALA A 1 81 ? 1.072 -8.398 1.396 1.00 95.62 81 ALA A CA 1
ATOM 657 C C . ALA A 1 81 ? 1.732 -8.229 2.769 1.00 95.62 81 ALA A C 1
ATOM 659 O O . ALA A 1 81 ? 1.113 -7.667 3.675 1.00 95.62 81 ALA A O 1
ATOM 660 N N . HIS A 1 82 ? 2.987 -8.663 2.924 1.00 95.94 82 HIS A N 1
ATOM 661 C CA . HIS A 1 82 ? 3.734 -8.480 4.169 1.00 95.94 82 HIS A CA 1
ATOM 662 C C . HIS A 1 82 ? 3.881 -6.993 4.525 1.00 95.94 82 HIS A C 1
ATOM 664 O O . HIS A 1 82 ? 3.508 -6.580 5.623 1.00 95.94 82 HIS A O 1
ATOM 670 N N . TYR A 1 83 ? 4.345 -6.178 3.576 1.00 95.00 83 TYR A N 1
ATOM 671 C CA . TYR A 1 83 ? 4.573 -4.744 3.771 1.00 95.00 83 TYR A CA 1
ATOM 672 C C . TYR A 1 83 ? 3.275 -3.977 4.027 1.00 95.00 83 TYR A C 1
ATOM 674 O O . TYR A 1 83 ? 3.209 -3.153 4.939 1.00 95.00 83 TYR A O 1
ATOM 682 N N . ILE A 1 84 ? 2.212 -4.299 3.285 1.00 96.06 84 ILE A N 1
ATOM 683 C CA . ILE A 1 84 ? 0.877 -3.747 3.532 1.00 96.06 84 ILE A CA 1
ATOM 684 C C . ILE A 1 84 ? 0.409 -4.105 4.951 1.00 96.06 84 ILE A C 1
ATOM 686 O O . ILE A 1 84 ? -0.140 -3.263 5.656 1.00 96.06 84 ILE A O 1
ATOM 690 N N . GLY A 1 85 ? 0.668 -5.336 5.404 1.00 96.44 85 GLY A N 1
ATOM 691 C CA . GLY A 1 85 ? 0.326 -5.787 6.753 1.00 96.44 85 GLY A CA 1
ATOM 692 C C . GLY A 1 85 ? 1.020 -4.977 7.848 1.00 96.44 85 GLY A C 1
ATOM 693 O O . GLY A 1 85 ? 0.376 -4.608 8.828 1.00 96.44 85 GLY A O 1
ATOM 694 N N . VAL A 1 86 ? 2.299 -4.642 7.655 1.00 96.06 86 VAL A N 1
ATOM 695 C CA . VAL A 1 86 ? 3.046 -3.748 8.556 1.00 96.06 86 VAL A CA 1
ATOM 696 C C . VAL A 1 86 ? 2.399 -2.360 8.609 1.00 96.06 86 VAL A C 1
ATOM 698 O O . VAL A 1 86 ? 2.216 -1.809 9.695 1.00 96.06 86 VAL A O 1
ATOM 701 N N . GLY A 1 87 ? 1.998 -1.814 7.458 1.00 93.88 87 GLY A N 1
ATOM 702 C CA . GLY A 1 87 ? 1.290 -0.534 7.385 1.00 93.88 87 GLY A CA 1
ATOM 703 C C . GLY A 1 87 ? -0.048 -0.550 8.131 1.00 93.88 87 GLY A C 1
ATOM 704 O O . GLY A 1 87 ? -0.324 0.355 8.919 1.00 93.88 87 GLY A O 1
ATOM 705 N N . ILE A 1 88 ? -0.858 -1.594 7.933 1.00 95.31 88 ILE A N 1
ATOM 706 C CA . ILE A 1 88 ? -2.140 -1.770 8.633 1.00 95.31 88 ILE A CA 1
ATOM 707 C C . ILE A 1 88 ? -1.928 -1.828 10.146 1.00 95.31 88 ILE A C 1
ATOM 709 O O . ILE A 1 88 ? -2.592 -1.093 10.872 1.00 95.31 88 ILE A O 1
ATOM 713 N N . ALA A 1 89 ? -0.977 -2.638 10.620 1.00 95.38 89 ALA A N 1
ATOM 714 C CA . ALA A 1 89 ? -0.690 -2.754 12.048 1.00 95.38 89 ALA A CA 1
ATOM 715 C C . ALA A 1 89 ? -0.321 -1.394 12.664 1.00 95.38 89 ALA A C 1
ATOM 717 O O . ALA A 1 89 ? -0.717 -1.084 13.788 1.00 95.38 89 ALA A O 1
ATOM 718 N N . LYS A 1 90 ? 0.393 -0.546 11.910 1.00 91.56 90 LYS A N 1
ATOM 719 C CA . LYS A 1 90 ? 0.744 0.797 12.375 1.00 91.56 90 LYS A CA 1
ATOM 720 C C . LYS A 1 90 ? -0.463 1.732 12.469 1.00 91.56 90 LYS A C 1
ATOM 722 O O . LYS A 1 90 ? -0.548 2.514 13.415 1.00 91.56 90 LYS A O 1
ATOM 727 N N . LEU A 1 91 ? -1.391 1.647 11.515 1.00 89.94 91 LEU A N 1
ATOM 728 C CA . LEU A 1 91 ? -2.647 2.402 11.548 1.00 89.94 91 LEU A CA 1
ATOM 729 C C . LEU A 1 91 ? -3.539 1.953 12.709 1.00 89.94 91 LEU A C 1
ATOM 731 O O . LEU A 1 91 ? -4.080 2.793 13.422 1.00 89.94 91 LEU A O 1
ATOM 735 N N . GLU A 1 92 ? -3.645 0.646 12.944 1.00 92.12 92 GLU A N 1
ATOM 736 C CA . GLU A 1 92 ? -4.400 0.087 14.070 1.00 92.12 92 GLU A CA 1
ATOM 737 C C . GLU A 1 92 ? 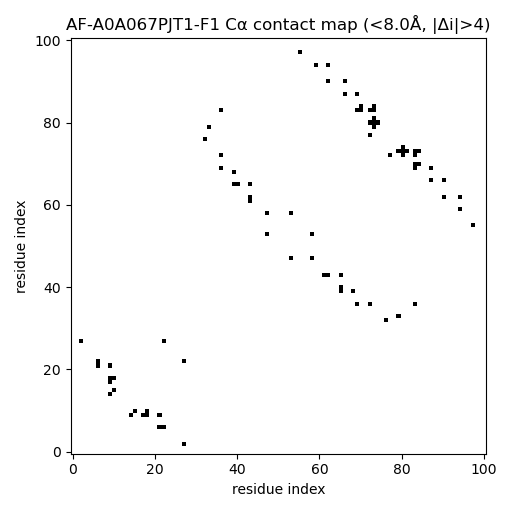-3.823 0.552 15.421 1.00 92.12 92 GLU A C 1
ATOM 739 O O . GLU A 1 92 ? -4.580 0.968 16.299 1.00 92.12 92 GLU A O 1
ATOM 744 N N . GLU A 1 93 ? -2.491 0.571 15.574 1.00 90.06 93 GLU A N 1
ATOM 745 C CA . GLU A 1 93 ? -1.815 1.119 16.762 1.00 90.06 93 GLU A CA 1
ATOM 746 C C . GLU A 1 93 ? -2.155 2.603 16.983 1.00 90.06 93 GLU A C 1
ATOM 748 O O . GLU A 1 93 ? -2.411 3.024 18.113 1.00 90.06 93 GLU A O 1
ATOM 753 N N . TYR A 1 94 ? -2.159 3.399 15.911 1.00 84.88 94 TYR A N 1
ATOM 754 C CA . TYR A 1 94 ? -2.501 4.820 15.967 1.00 84.88 94 TYR A CA 1
ATOM 755 C C . TYR A 1 94 ? -3.958 5.026 16.403 1.00 84.88 94 TYR A C 1
ATOM 757 O O . TYR A 1 94 ? -4.225 5.725 17.378 1.00 84.88 94 TYR A O 1
ATOM 765 N N . MET A 1 95 ? -4.897 4.328 15.764 1.00 84.69 95 MET A N 1
ATOM 766 C CA . MET A 1 95 ? -6.322 4.426 16.085 1.00 84.69 95 MET A CA 1
ATOM 767 C C . MET A 1 95 ? -6.653 3.949 17.505 1.00 84.69 95 MET A C 1
ATOM 7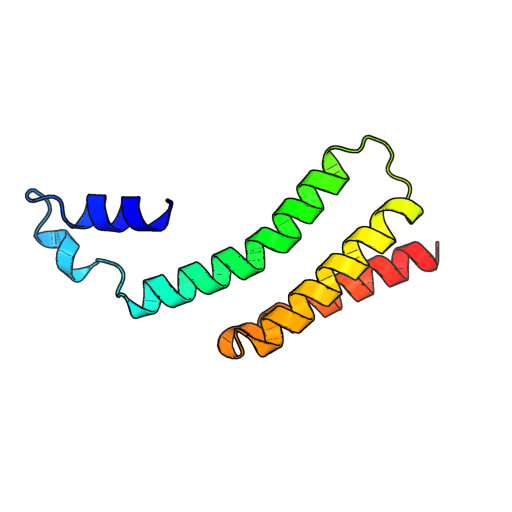69 O O . MET A 1 95 ? -7.573 4.472 18.131 1.00 84.69 95 MET A O 1
ATOM 773 N N . ALA A 1 96 ? -5.930 2.954 18.027 1.00 86.06 96 ALA A N 1
ATOM 774 C CA . ALA A 1 96 ? -6.107 2.486 19.400 1.00 86.06 96 ALA A CA 1
ATOM 775 C C . ALA A 1 96 ? -5.726 3.560 20.432 1.00 86.06 96 ALA A C 1
ATOM 777 O O . ALA A 1 96 ? -6.386 3.673 21.465 1.00 86.06 96 ALA A O 1
ATOM 778 N N . LYS A 1 97 ? -4.701 4.374 20.142 1.00 80.75 97 LYS A N 1
ATOM 779 C CA . LYS A 1 97 ? -4.297 5.501 20.997 1.00 80.75 97 LYS A CA 1
ATOM 780 C C . LYS A 1 97 ? -5.360 6.599 21.019 1.00 80.75 97 LYS A C 1
ATOM 782 O O . LYS A 1 97 ? -5.714 7.051 22.102 1.00 80.75 97 LYS A O 1
ATOM 787 N N . ASP A 1 98 ? -5.917 6.958 19.863 1.00 71.69 98 ASP A N 1
ATOM 788 C CA . ASP A 1 98 ? -6.986 7.966 19.763 1.00 71.69 98 ASP A CA 1
ATOM 789 C C . ASP A 1 98 ? -8.286 7.551 20.470 1.00 71.69 98 ASP A C 1
ATOM 791 O O . ASP A 1 98 ? -9.010 8.398 20.978 1.00 71.69 98 ASP A O 1
ATOM 795 N N . ARG A 1 99 ? -8.602 6.250 20.533 1.00 66.56 99 ARG A N 1
ATOM 796 C CA . ARG A 1 99 ? -9.811 5.751 21.223 1.00 66.56 99 ARG A CA 1
ATOM 797 C C . ARG A 1 99 ? -9.680 5.682 22.746 1.00 66.56 99 ARG A C 1
ATOM 799 O O . ARG A 1 99 ? -10.690 5.492 23.418 1.00 66.56 99 ARG A O 1
ATOM 806 N N . CYS A 1 100 ? -8.460 5.754 23.274 1.00 59.62 100 CYS A N 1
ATOM 807 C CA . CYS A 1 100 ? -8.171 5.621 24.704 1.00 59.62 100 CYS A CA 1
ATOM 808 C C . CYS A 1 100 ? -7.834 6.965 25.382 1.00 59.62 100 CYS A C 1
ATOM 810 O O . CYS A 1 100 ? -7.575 6.976 26.588 1.00 59.62 100 CYS A O 1
ATOM 812 N N . SER A 1 101 ? -7.818 8.065 24.617 1.00 51.94 101 SER A N 1
ATOM 813 C CA . SER A 1 101 ? -7.648 9.443 25.099 1.00 51.94 101 SER A CA 1
ATOM 814 C C . SER A 1 101 ? -8.983 10.161 25.256 1.00 51.94 101 SER A C 1
ATOM 816 O O . SER A 1 101 ? -8.971 11.154 26.018 1.00 51.94 101 SER A O 1
#

Mean predicted aligned error: 8.04 Å

Radius of gyration: 18.51 Å; Cα contacts (8 Å, |Δi|>4): 43; chains: 1; bounding box: 39×33×55 Å

Solvent-accessible surface area (backbone atoms only — not comparable to full-atom values): 5949 Å² total; per-residue (Å²): 114,81,65,60,55,53,53,56,64,38,69,36,89,93,35,71,85,40,55,87,70,49,79,48,73,66,57,49,51,54,51,49,53,52,48,57,64,54,47,55,60,49,54,51,50,50,58,57,68,71,44,92,67,89,44,70,82,67,49,50,63,55,53,52,51,50,43,55,53,46,59,50,43,35,72,77,40,60,91,49,23,66,63,51,49,55,52,44,54,52,52,52,56,52,54,54,53,67,76,74,110

pLDDT: mean 82.36, std 12.71, range [47.72, 96.44]

Foldseek 3Di:
DPLVVQVVVQPDPVPPVCVVVRQDPVNVVVVVLVCVLVVLVVVLVVVQVVPPDPDLVVSVVSLVVNLVVLVVSCVVPVVCVVVSVVVNVVSVVVNVVSVVD

Sequence (101 aa):
EFLWGIDLFCAHPWREELVEHCISDTTHGVLQDIHQVLKVPHTTQELLSGNHSSTASQALPVYEQLIVTWRQFQKLIPELAHYIGVGIAKLEEYMAKDRCS

Nearest PDB structures (foldseek):
  9cu8-assembly1_A  TM=5.643E-01  e=8.149E-01  synthetic construct
  7ryh-assembly1_t  TM=6.032E-01  e=6.214E+00  Acinetobacter baumannii AB0057

Organism: NCBI:txid933084

Secondary structure (DSSP, 8-state):
-HHHHHHHHHT-TT-GGGGGGSPPHHHHHHHHHHHHHHHHHHHHHHHHHHSS---HHHHHHHHHHHHHHHHHHHHH-GGGHHHHHHHHHHHHHHHHHHH--